Protein AF-A0ABD4KUH6-F1 (afdb_monomer_lite)

Structure (mmCIF, N/CA/C/O backbone):
data_AF-A0ABD4KUH6-F1
#
_entry.id   AF-A0ABD4KUH6-F1
#
loop_
_atom_site.group_PDB
_atom_site.id
_atom_site.type_symbol
_atom_site.label_atom_id
_atom_site.label_alt_id
_atom_site.label_comp_id
_atom_site.label_asym_id
_atom_site.label_entity_id
_atom_site.label_seq_id
_atom_site.pdbx_PDB_ins_code
_atom_site.Cartn_x
_atom_site.Cartn_y
_atom_site.Cartn_z
_atom_site.occupancy
_atom_site.B_iso_or_equiv
_atom_site.auth_seq_id
_atom_site.auth_comp_id
_atom_site.auth_asym_id
_atom_site.auth_atom_id
_atom_site.pdbx_PDB_model_num
ATOM 1 N N . VAL A 1 1 ? -23.264 1.923 45.928 1.00 63.66 1 VAL A N 1
ATOM 2 C CA . VAL A 1 1 ? -22.387 0.988 45.182 1.00 63.66 1 VAL A CA 1
ATOM 3 C C . VAL A 1 1 ? -22.083 1.621 43.836 1.00 63.66 1 VAL A C 1
ATOM 5 O O . VAL A 1 1 ? -23.024 2.079 43.202 1.00 63.66 1 VAL A O 1
ATOM 8 N N . LYS A 1 2 ? -20.809 1.727 43.443 1.00 56.25 2 LYS A N 1
ATOM 9 C CA . LYS A 1 2 ? -20.388 2.259 42.137 1.00 56.25 2 LYS A CA 1
ATOM 10 C C . LYS A 1 2 ? -19.474 1.233 41.477 1.00 56.25 2 LYS A C 1
ATOM 12 O O . LYS A 1 2 ? -18.531 0.776 42.114 1.00 56.25 2 LYS A O 1
ATOM 17 N N . VAL A 1 3 ? -19.779 0.894 40.232 1.00 71.69 3 VAL A N 1
ATOM 18 C CA . VAL A 1 3 ? -18.965 0.030 39.376 1.00 71.69 3 VAL A CA 1
ATOM 19 C C . VAL A 1 3 ? -18.522 0.876 38.191 1.00 71.69 3 VAL A C 1
ATOM 21 O O . VAL A 1 3 ? -19.341 1.585 37.610 1.00 71.69 3 VAL A O 1
ATOM 24 N N . THR A 1 4 ? -17.234 0.820 37.870 1.00 70.69 4 THR A N 1
ATOM 25 C CA . THR A 1 4 ? -16.658 1.441 36.676 1.00 70.69 4 THR A CA 1
ATOM 26 C C . THR A 1 4 ? -15.958 0.347 35.883 1.00 70.69 4 THR A C 1
ATOM 28 O O . THR A 1 4 ? -15.189 -0.420 36.461 1.00 70.69 4 THR A O 1
ATOM 31 N N . ILE A 1 5 ? -16.220 0.291 34.581 1.00 81.06 5 ILE A N 1
ATOM 32 C CA . ILE A 1 5 ? -15.526 -0.569 33.622 1.00 81.06 5 ILE A CA 1
ATOM 33 C C . ILE A 1 5 ? -14.918 0.362 32.577 1.00 81.06 5 ILE A C 1
ATOM 35 O O . ILE A 1 5 ? -15.604 1.261 32.093 1.00 81.06 5 ILE A O 1
ATOM 39 N N . ASN A 1 6 ? -13.639 0.164 32.272 1.00 90.25 6 ASN A N 1
ATOM 40 C CA . ASN A 1 6 ? -12.930 0.919 31.245 1.00 90.25 6 ASN A CA 1
ATOM 41 C C . ASN A 1 6 ? -12.756 0.027 30.014 1.00 90.25 6 ASN A C 1
ATOM 43 O O . ASN A 1 6 ? -12.449 -1.155 30.171 1.00 90.25 6 ASN A O 1
ATOM 47 N N . GLY A 1 7 ? -12.942 0.595 28.825 1.00 86.00 7 GLY A N 1
ATOM 48 C CA . GLY A 1 7 ? -12.629 -0.075 27.564 1.00 86.00 7 GLY A CA 1
ATOM 49 C C . GLY A 1 7 ? -11.145 0.020 27.194 1.00 86.00 7 GLY A C 1
ATOM 50 O O . GLY A 1 7 ? -10.392 0.800 27.785 1.00 86.00 7 GLY A O 1
ATOM 51 N N . THR A 1 8 ? -10.757 -0.763 26.194 1.00 90.44 8 THR A N 1
ATOM 52 C CA . THR A 1 8 ? -9.472 -0.727 25.476 1.00 90.44 8 THR A CA 1
ATOM 53 C C . THR A 1 8 ? -9.764 -0.715 23.980 1.00 90.44 8 THR A C 1
ATOM 55 O O . THR A 1 8 ? -10.826 -1.188 23.609 1.00 90.44 8 THR A O 1
ATOM 58 N N . ASN A 1 9 ? -8.844 -0.203 23.157 1.00 84.88 9 ASN A N 1
ATOM 59 C CA . ASN A 1 9 ? -8.993 -0.200 21.700 1.00 84.88 9 ASN A CA 1
ATOM 60 C C . ASN A 1 9 ? -8.492 -1.520 21.086 1.00 84.88 9 ASN A C 1
ATOM 62 O O . ASN A 1 9 ? -7.345 -1.904 21.341 1.00 84.88 9 ASN A O 1
ATOM 66 N N . ASP A 1 10 ? -9.301 -2.156 20.253 1.00 86.44 10 ASP A N 1
ATOM 67 C CA . ASP A 1 10 ? -8.981 -3.294 19.399 1.00 86.44 10 ASP A CA 1
ATOM 68 C C . ASP A 1 10 ? -8.257 -2.830 18.124 1.00 86.44 10 ASP A C 1
ATOM 70 O O . ASP A 1 10 ? -8.416 -1.707 17.661 1.00 86.44 10 ASP A O 1
ATOM 74 N N . ALA A 1 11 ? -7.382 -3.667 17.565 1.00 84.06 11 ALA A N 1
ATOM 75 C CA . ALA A 1 11 ? -6.666 -3.310 16.341 1.00 84.06 11 ALA A CA 1
ATOM 76 C C . ALA A 1 11 ? -7.540 -3.546 15.101 1.00 84.06 11 ALA A C 1
ATOM 78 O O . ALA A 1 11 ? -8.128 -4.620 14.960 1.00 84.06 11 ALA A O 1
ATOM 79 N N . ALA A 1 12 ? -7.536 -2.594 14.165 1.00 90.50 12 ALA A N 1
ATOM 80 C CA . ALA A 1 12 ? -8.184 -2.763 12.871 1.00 90.50 12 ALA A CA 1
ATOM 81 C C . ALA A 1 12 ? -7.622 -3.970 12.091 1.00 90.50 12 ALA A C 1
ATOM 83 O O . ALA A 1 12 ? -6.408 -4.197 12.032 1.00 90.50 12 ALA A O 1
ATOM 84 N N . THR A 1 13 ? -8.503 -4.720 11.431 1.00 93.75 13 THR A N 1
ATOM 85 C CA . THR A 1 13 ? -8.142 -5.800 10.502 1.00 93.75 13 THR A CA 1
ATOM 86 C C . THR A 1 13 ? -8.097 -5.257 9.076 1.00 93.75 13 THR A C 1
ATOM 88 O O . THR A 1 13 ? -9.093 -4.726 8.596 1.00 93.75 13 THR A O 1
ATOM 91 N N . ILE A 1 14 ? -6.953 -5.393 8.391 1.00 93.50 14 ILE A N 1
ATOM 92 C CA . ILE A 1 14 ? -6.744 -4.889 7.021 1.00 93.50 14 ILE A CA 1
ATOM 93 C C . ILE A 1 14 ? -6.905 -6.013 5.985 1.00 93.50 14 ILE A C 1
ATOM 95 O O . ILE A 1 14 ? -6.324 -7.088 6.140 1.00 93.50 14 ILE A O 1
ATOM 99 N N . ALA A 1 15 ? -7.638 -5.745 4.903 1.00 94.25 15 ALA A N 1
ATOM 100 C CA . ALA A 1 15 ? -7.845 -6.645 3.763 1.00 94.25 15 ALA A CA 1
ATOM 101 C C . ALA A 1 15 ? -7.784 -5.885 2.415 1.00 94.25 15 ALA A C 1
ATOM 103 O O . ALA A 1 15 ? -7.408 -4.714 2.379 1.00 94.25 15 ALA A O 1
ATOM 104 N N . GLY A 1 16 ? -8.124 -6.553 1.303 1.00 94.62 16 GLY A N 1
ATOM 105 C CA . GLY A 1 16 ? -8.108 -5.982 -0.053 1.00 94.62 16 GLY A CA 1
ATOM 106 C C . GLY A 1 16 ? -6.840 -6.326 -0.838 1.00 94.62 16 GLY A C 1
ATOM 107 O O . GLY A 1 16 ? -6.301 -7.428 -0.702 1.00 94.62 16 GLY A O 1
ATOM 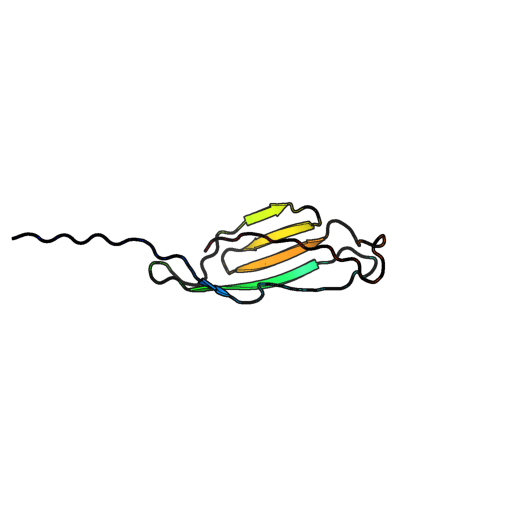108 N N . ASP A 1 17 ? -6.356 -5.380 -1.644 1.00 93.69 17 ASP A N 1
ATOM 109 C CA . ASP A 1 17 ? -5.159 -5.531 -2.481 1.00 93.69 17 ASP A CA 1
ATOM 110 C C . ASP A 1 17 ? -3.880 -5.396 -1.639 1.00 93.69 17 ASP A C 1
ATOM 112 O O . ASP A 1 17 ? -3.152 -4.406 -1.717 1.00 93.69 17 ASP A O 1
ATOM 116 N N . THR A 1 18 ? -3.625 -6.383 -0.780 1.00 94.81 18 THR A N 1
ATOM 117 C CA . THR A 1 18 ? -2.491 -6.391 0.164 1.00 94.81 18 THR A CA 1
ATOM 118 C C . THR A 1 18 ? -1.169 -6.828 -0.468 1.00 94.81 18 THR A C 1
ATOM 120 O O . THR A 1 18 ? -0.109 -6.621 0.122 1.00 94.81 18 THR A O 1
ATOM 123 N N . ALA A 1 19 ? -1.215 -7.415 -1.667 1.00 94.44 19 ALA A N 1
ATOM 124 C CA . ALA A 1 19 ? -0.049 -7.798 -2.449 1.00 94.44 19 ALA A CA 1
ATOM 125 C C . ALA A 1 19 ? -0.366 -7.739 -3.948 1.00 94.44 19 ALA A C 1
ATOM 127 O O . ALA A 1 19 ? -1.410 -8.216 -4.391 1.00 94.44 19 ALA A O 1
ATOM 128 N N . VAL A 1 20 ? 0.563 -7.191 -4.729 1.00 95.19 20 VAL A N 1
ATOM 129 C CA . VAL A 1 20 ? 0.503 -7.142 -6.195 1.00 95.19 20 VAL A CA 1
ATOM 130 C C . VAL A 1 20 ? 1.860 -7.574 -6.741 1.00 95.19 20 VAL A C 1
ATOM 132 O O . VAL A 1 20 ? 2.896 -7.241 -6.170 1.00 95.19 20 VAL A O 1
ATOM 135 N N . VAL A 1 21 ? 1.846 -8.324 -7.842 1.00 94.81 21 VAL A N 1
ATOM 136 C CA . VAL A 1 21 ? 3.043 -8.757 -8.571 1.00 94.81 21 VAL A CA 1
ATOM 137 C C . VAL A 1 21 ? 2.929 -8.257 -10.005 1.00 94.81 21 VAL A C 1
ATOM 139 O O . VAL A 1 21 ? 1.857 -8.341 -10.603 1.00 94.81 21 VAL A O 1
ATOM 142 N N . ALA A 1 22 ? 4.026 -7.736 -10.543 1.00 94.94 22 ALA A N 1
ATOM 143 C CA . ALA A 1 22 ? 4.135 -7.305 -11.928 1.00 94.94 22 ALA A CA 1
ATOM 144 C C . ALA A 1 22 ? 5.545 -7.595 -12.449 1.00 94.94 22 ALA A C 1
ATOM 146 O O . ALA A 1 22 ? 6.508 -7.549 -11.682 1.00 94.94 22 ALA A O 1
ATOM 147 N N . ASP A 1 23 ? 5.637 -7.869 -13.747 1.00 95.44 23 ASP A N 1
ATOM 148 C CA . ASP A 1 23 ? 6.905 -8.005 -14.457 1.00 95.44 23 ASP A CA 1
ATOM 149 C C . ASP A 1 23 ? 7.414 -6.622 -14.890 1.00 95.44 23 ASP A C 1
ATOM 151 O O . ASP A 1 23 ? 6.621 -5.703 -15.120 1.00 95.44 23 ASP A O 1
ATOM 155 N N . GLU A 1 24 ? 8.733 -6.462 -15.007 1.00 94.06 24 GLU A N 1
ATOM 156 C CA . GLU A 1 24 ? 9.310 -5.236 -15.561 1.00 94.06 24 GLU A CA 1
ATOM 157 C C . GLU A 1 24 ? 8.952 -5.042 -17.048 1.00 94.06 24 GLU A C 1
ATOM 159 O O . GLU A 1 24 ? 8.623 -5.991 -17.761 1.00 94.06 24 GLU A O 1
ATOM 164 N N . THR A 1 25 ? 8.959 -3.789 -17.516 1.00 91.06 25 THR A N 1
ATOM 165 C CA . THR A 1 25 ? 8.434 -3.423 -18.851 1.00 91.06 25 THR A CA 1
ATOM 166 C C . THR A 1 25 ? 9.326 -2.440 -19.614 1.00 91.06 25 THR A C 1
ATOM 168 O O . THR A 1 25 ? 8.829 -1.674 -20.439 1.00 91.06 25 THR A O 1
ATOM 171 N N . ASP A 1 26 ? 10.629 -2.399 -19.309 1.00 94.75 26 ASP A N 1
ATOM 172 C CA . ASP A 1 26 ? 11.581 -1.381 -19.796 1.00 94.75 26 ASP A CA 1
ATOM 173 C C . ASP A 1 26 ? 11.216 0.074 -19.419 1.00 94.75 26 ASP A C 1
ATOM 175 O O . ASP A 1 26 ? 11.846 1.037 -19.867 1.00 94.75 26 ASP A O 1
ATOM 179 N N . ALA A 1 27 ? 10.204 0.253 -18.568 1.00 96.88 27 ALA A N 1
ATOM 180 C CA . ALA A 1 27 ? 9.762 1.519 -18.007 1.00 96.88 27 ALA A CA 1
ATOM 181 C C . ALA A 1 27 ? 9.427 1.350 -16.521 1.00 96.88 27 ALA A C 1
ATOM 183 O O . ALA A 1 27 ? 9.074 0.262 -16.063 1.00 96.88 27 ALA A O 1
ATOM 184 N N . ALA A 1 28 ? 9.520 2.447 -15.765 1.00 96.94 28 ALA A N 1
ATOM 185 C CA . ALA A 1 28 ? 9.139 2.449 -14.359 1.00 96.94 28 ALA A CA 1
ATOM 186 C C . ALA A 1 28 ? 7.657 2.080 -14.200 1.00 96.94 28 ALA A C 1
ATOM 188 O O . ALA A 1 28 ? 6.771 2.705 -14.790 1.00 96.94 28 ALA A O 1
ATOM 189 N N . LEU A 1 29 ? 7.396 1.062 -13.383 1.00 97.00 29 LEU A N 1
ATOM 190 C CA . LEU A 1 29 ? 6.050 0.577 -13.111 1.00 97.00 29 LEU A CA 1
ATOM 191 C C . LEU A 1 29 ? 5.304 1.516 -12.164 1.00 97.00 29 LEU A C 1
ATOM 193 O O . LEU A 1 29 ? 5.865 2.054 -11.211 1.00 97.00 29 LEU A O 1
ATOM 197 N N . THR A 1 30 ? 4.001 1.653 -12.395 1.00 97.75 30 THR A N 1
ATOM 198 C CA . THR A 1 30 ? 3.065 2.197 -11.410 1.00 97.75 30 THR A CA 1
ATOM 199 C C . THR A 1 30 ? 2.047 1.120 -11.080 1.00 97.75 30 THR A C 1
ATOM 201 O O . THR A 1 30 ? 1.316 0.666 -11.958 1.00 97.75 30 THR A O 1
ATOM 204 N N . LEU A 1 31 ? 2.019 0.706 -9.819 1.00 97.75 31 LEU A N 1
ATOM 205 C CA . LEU A 1 31 ? 1.065 -0.257 -9.281 1.00 97.75 31 LEU A CA 1
ATOM 206 C C . LEU A 1 31 ? 0.062 0.478 -8.398 1.00 97.75 31 LEU A C 1
ATOM 208 O O . LEU A 1 31 ? 0.385 1.505 -7.800 1.00 97.75 31 LEU A O 1
ATOM 212 N N . SER A 1 32 ? -1.153 -0.042 -8.308 1.00 98.00 32 SER A N 1
ATOM 213 C CA . SER A 1 32 ? -2.201 0.540 -7.476 1.00 98.00 32 SER A CA 1
ATOM 214 C C . SER A 1 32 ? -3.159 -0.527 -6.985 1.00 98.00 32 SER A C 1
ATOM 216 O O . SER A 1 32 ? -3.326 -1.555 -7.641 1.00 98.00 32 SER A O 1
ATOM 218 N N . GLY A 1 33 ? -3.848 -0.229 -5.895 1.00 97.88 33 GLY A N 1
ATOM 219 C CA . GLY A 1 33 ? -4.900 -1.075 -5.353 1.00 97.88 33 GLY A CA 1
ATOM 220 C C . GLY A 1 33 ? -5.706 -0.338 -4.298 1.00 97.88 33 GLY A C 1
ATOM 221 O O . GLY A 1 33 ? -5.540 0.867 -4.087 1.00 97.88 33 GLY A O 1
ATOM 222 N N . THR A 1 34 ? -6.614 -1.051 -3.645 1.00 98.00 34 THR A N 1
ATOM 223 C CA . THR A 1 34 ? -7.399 -0.523 -2.524 1.00 98.00 34 THR A CA 1
ATOM 224 C C . THR A 1 34 ? -7.356 -1.481 -1.341 1.00 98.00 34 THR A C 1
ATOM 226 O O . THR A 1 34 ? -7.545 -2.689 -1.489 1.00 98.00 34 THR A O 1
ATOM 229 N N . LEU A 1 35 ? -7.105 -0.931 -0.155 1.00 97.56 35 LEU A N 1
ATOM 230 C CA . LEU A 1 35 ? -7.222 -1.634 1.117 1.00 97.56 35 LEU A CA 1
ATOM 231 C C . LEU A 1 35 ? -8.560 -1.313 1.782 1.00 97.56 35 LEU A C 1
ATOM 233 O O . LEU A 1 35 ? -9.083 -0.208 1.644 1.00 97.56 35 LEU A O 1
ATOM 237 N N . SER A 1 36 ? -9.075 -2.267 2.550 1.00 96.69 36 SER A N 1
ATOM 238 C CA . SER A 1 36 ? -10.212 -2.078 3.451 1.00 96.69 36 SER A CA 1
ATOM 239 C C . SER A 1 36 ? -9.796 -2.343 4.893 1.00 96.69 36 SER A C 1
ATOM 241 O O . SER A 1 36 ? -8.873 -3.125 5.134 1.00 96.69 36 SER A O 1
ATOM 243 N N . SER A 1 37 ? -10.468 -1.705 5.847 1.00 96.00 37 SER A N 1
ATOM 244 C CA . SER A 1 37 ? -10.243 -1.919 7.276 1.00 96.00 37 SER A CA 1
ATOM 245 C C . SER A 1 37 ? -11.551 -2.074 8.039 1.00 96.00 37 SER A C 1
ATOM 247 O O . SER A 1 37 ? -12.508 -1.346 7.779 1.00 96.00 37 SER A O 1
ATOM 249 N N . GLU A 1 38 ? -11.565 -3.011 8.982 1.00 94.69 38 GLU A N 1
ATOM 250 C CA . GLU A 1 38 ? -12.660 -3.219 9.934 1.00 94.69 38 GLU A CA 1
ATOM 251 C C . GLU A 1 38 ? -12.124 -3.073 11.362 1.00 94.69 38 GLU A C 1
ATOM 253 O O . GLU A 1 38 ? -11.111 -3.694 11.701 1.00 94.69 38 GLU A O 1
ATOM 258 N N . ASP A 1 39 ? -12.777 -2.260 12.191 1.00 91.94 39 ASP A N 1
ATOM 259 C CA . ASP A 1 39 ? -12.379 -1.999 13.581 1.00 91.94 39 ASP A CA 1
ATOM 260 C C . ASP A 1 39 ? -13.617 -1.990 14.491 1.00 91.94 39 ASP A C 1
ATOM 262 O O . ASP A 1 39 ? -14.636 -1.378 14.184 1.00 91.94 39 ASP A O 1
ATOM 266 N N . VAL A 1 40 ? -13.547 -2.702 15.617 1.00 91.81 40 VAL A N 1
ATOM 267 C CA . VAL A 1 40 ? -14.675 -2.833 16.552 1.00 91.81 40 VAL A CA 1
ATOM 268 C C . VAL A 1 40 ? -14.941 -1.526 17.308 1.00 91.81 40 VAL A C 1
ATOM 270 O O . VAL A 1 40 ? -16.091 -1.241 17.655 1.00 91.81 40 VAL A O 1
ATOM 273 N N . ASP A 1 41 ? -13.900 -0.731 17.547 1.00 90.00 41 ASP A N 1
ATOM 274 C CA . ASP A 1 41 ? -13.949 0.500 18.335 1.00 90.00 41 ASP A CA 1
ATOM 275 C C . ASP A 1 41 ? -13.939 1.769 17.474 1.00 90.00 41 ASP A C 1
ATOM 277 O O . ASP A 1 4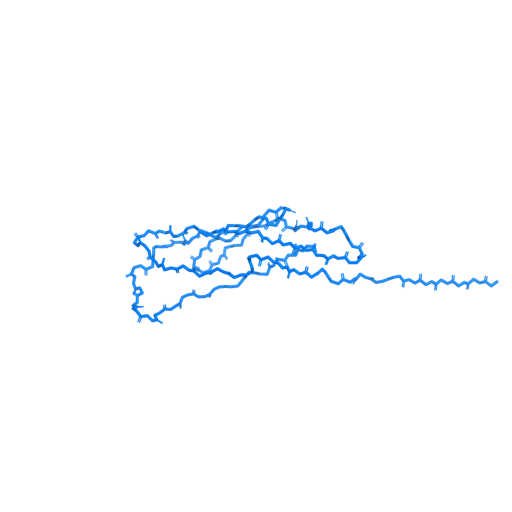1 ? -14.416 2.821 17.917 1.00 90.00 41 ASP A O 1
ATOM 281 N N . ASN A 1 42 ? -13.413 1.690 16.248 1.00 85.94 42 ASN A N 1
ATOM 282 C CA . ASN A 1 42 ? -13.287 2.819 15.325 1.00 85.94 42 ASN A CA 1
ATOM 283 C C . ASN A 1 42 ? -14.211 2.698 14.105 1.00 85.94 42 ASN A C 1
ATOM 285 O O . ASN A 1 42 ? -14.963 1.750 13.930 1.00 85.94 42 ASN A O 1
ATOM 289 N N . THR A 1 43 ? -14.217 3.731 13.263 1.00 90.75 43 THR A N 1
ATOM 290 C CA . THR A 1 43 ? -14.964 3.686 12.000 1.00 90.75 43 THR A CA 1
ATOM 291 C C . THR A 1 43 ? -14.167 2.921 10.952 1.00 90.75 43 THR A C 1
ATOM 293 O O . THR A 1 43 ? -13.040 3.311 10.655 1.00 90.75 43 THR A O 1
ATOM 296 N N . ASP A 1 44 ? -14.791 1.919 10.340 1.00 92.44 44 ASP A N 1
ATOM 297 C CA . ASP A 1 44 ? -14.232 1.158 9.221 1.00 92.44 44 ASP A CA 1
ATOM 298 C C . ASP A 1 44 ? -13.724 2.054 8.077 1.00 92.44 44 ASP A C 1
ATOM 300 O O . ASP A 1 44 ? -14.292 3.111 7.770 1.00 92.44 44 ASP A O 1
ATOM 304 N N . ASN A 1 45 ? -12.688 1.582 7.382 1.00 92.44 45 ASN A N 1
ATOM 305 C CA . ASN A 1 45 ? -12.098 2.197 6.189 1.00 92.44 45 ASN A CA 1
ATOM 306 C C . ASN A 1 45 ? -11.593 3.633 6.409 1.00 92.44 45 ASN A C 1
ATOM 308 O O . ASN A 1 45 ? -11.840 4.530 5.597 1.00 92.44 45 ASN A O 1
ATOM 312 N N . ARG A 1 46 ? -10.877 3.861 7.516 1.00 93.56 46 ARG A N 1
ATOM 313 C CA . ARG A 1 46 ? -10.290 5.161 7.878 1.00 93.56 46 ARG A CA 1
ATOM 314 C C . ARG A 1 46 ? -8.772 5.111 7.975 1.00 93.56 46 ARG A C 1
ATOM 316 O O . ARG A 1 46 ? -8.190 5.196 9.045 1.00 93.56 46 ARG A O 1
ATOM 323 N N . PHE A 1 47 ? -8.113 5.084 6.824 1.00 95.62 47 PHE A N 1
ATOM 324 C CA . PHE A 1 47 ? -6.656 5.021 6.771 1.00 95.62 47 PHE A CA 1
ATOM 325 C C . PHE A 1 47 ? -5.986 6.350 7.139 1.00 95.62 47 PHE A C 1
ATOM 327 O O . PHE A 1 47 ? -6.472 7.448 6.852 1.00 95.62 47 PHE A O 1
ATOM 334 N N . THR A 1 48 ? -4.798 6.255 7.735 1.00 96.06 48 THR A N 1
ATOM 335 C CA . THR A 1 48 ? -3.890 7.395 7.872 1.00 96.06 48 THR A CA 1
ATOM 336 C C . THR A 1 48 ? -3.151 7.596 6.555 1.00 96.06 48 THR A C 1
ATOM 338 O O . THR A 1 48 ? -2.224 6.847 6.235 1.00 96.06 48 THR A O 1
ATOM 341 N N . ALA A 1 49 ? -3.548 8.626 5.806 1.00 97.81 49 ALA A N 1
ATOM 342 C CA . ALA A 1 49 ? -2.898 8.982 4.553 1.00 97.81 49 ALA A CA 1
ATOM 343 C C . ALA A 1 49 ? -1.405 9.270 4.766 1.00 97.81 49 ALA A C 1
ATOM 345 O O . ALA A 1 49 ? -1.031 10.022 5.674 1.00 97.81 49 ALA A O 1
ATOM 346 N N . LYS A 1 50 ? -0.548 8.683 3.929 1.00 98.06 50 LYS A N 1
ATOM 347 C CA . LYS A 1 50 ? 0.903 8.878 4.007 1.00 98.06 50 LYS A CA 1
ATOM 348 C C . LYS A 1 50 ? 1.619 8.485 2.727 1.00 98.06 50 LYS A C 1
ATOM 350 O O . LYS A 1 50 ? 1.124 7.680 1.944 1.00 98.06 50 LYS A O 1
ATOM 355 N N . THR A 1 51 ? 2.836 8.999 2.609 1.00 98.38 51 THR A N 1
ATOM 356 C CA . THR A 1 51 ? 3.811 8.610 1.593 1.00 98.38 51 THR A CA 1
ATOM 357 C C . THR A 1 51 ? 5.051 8.053 2.278 1.00 98.38 51 THR A C 1
ATOM 359 O O . THR A 1 51 ? 5.511 8.606 3.279 1.00 98.38 51 THR A O 1
ATOM 362 N N . ILE A 1 52 ? 5.566 6.942 1.761 1.00 98.31 52 ILE A N 1
ATOM 363 C CA . ILE A 1 52 ? 6.749 6.240 2.244 1.00 98.31 52 ILE A CA 1
ATOM 364 C C . ILE A 1 52 ? 7.700 6.073 1.060 1.00 98.31 52 ILE A C 1
ATOM 366 O O . ILE A 1 52 ? 7.361 5.423 0.073 1.00 98.31 52 ILE A O 1
ATOM 370 N N . GLU A 1 53 ? 8.900 6.632 1.180 1.00 98.25 53 GLU A N 1
ATOM 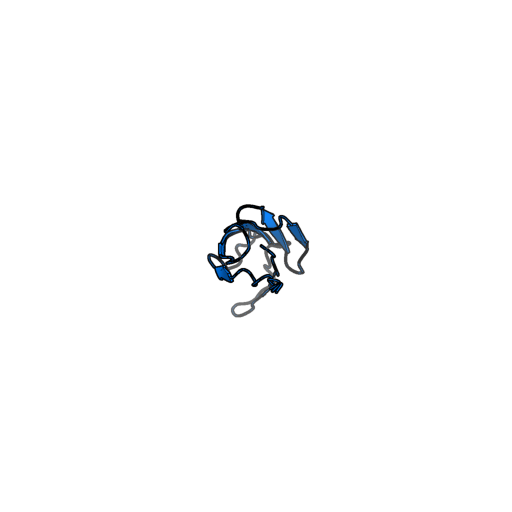371 C CA . GLU A 1 53 ? 9.992 6.348 0.250 1.00 98.25 53 GLU A CA 1
ATOM 372 C C . GLU A 1 53 ? 10.583 4.971 0.579 1.00 98.25 53 GLU A C 1
ATOM 374 O O . GLU A 1 53 ? 11.135 4.763 1.664 1.00 98.25 53 GLU A O 1
ATOM 379 N N . GLY A 1 54 ? 10.411 4.021 -0.336 1.00 97.12 54 GLY A N 1
ATOM 380 C CA . GLY A 1 54 ? 11.009 2.690 -0.297 1.00 97.12 54 GLY A CA 1
ATOM 381 C C . GLY A 1 54 ? 12.383 2.652 -0.969 1.00 97.12 54 GLY A C 1
ATOM 382 O O . GLY A 1 54 ? 12.934 3.667 -1.395 1.00 97.12 54 GLY A O 1
ATOM 383 N N . THR A 1 55 ? 12.957 1.455 -1.079 1.00 97.50 55 THR A N 1
ATOM 384 C CA . THR A 1 55 ? 14.249 1.246 -1.763 1.00 97.50 55 THR A CA 1
ATOM 385 C C . THR A 1 55 ? 14.068 1.148 -3.280 1.00 97.50 55 THR A C 1
ATOM 387 O O . THR A 1 55 ? 14.937 1.569 -4.041 1.00 97.50 55 THR A O 1
ATOM 390 N N . ASN A 1 56 ? 12.936 0.607 -3.726 1.00 97.06 56 ASN A N 1
ATOM 391 C CA . ASN A 1 56 ? 12.605 0.319 -5.119 1.00 97.06 56 ASN A CA 1
ATOM 392 C C . ASN A 1 56 ? 11.518 1.264 -5.663 1.00 97.06 56 ASN A C 1
ATOM 394 O O . ASN A 1 56 ? 11.165 1.205 -6.836 1.00 97.06 56 ASN A O 1
ATOM 398 N N . GLY A 1 57 ? 10.978 2.162 -4.847 1.00 97.88 57 GLY A N 1
ATOM 399 C CA . GLY A 1 57 ? 9.956 3.099 -5.292 1.00 97.88 57 GLY A CA 1
ATOM 400 C C . GLY A 1 57 ? 9.299 3.841 -4.147 1.00 97.88 57 GLY A C 1
ATOM 401 O O . GLY A 1 57 ? 9.672 3.678 -2.988 1.00 97.88 57 GLY A O 1
ATOM 402 N N . THR A 1 58 ? 8.304 4.645 -4.483 1.00 98.62 58 THR A N 1
ATOM 403 C CA . THR A 1 58 ? 7.544 5.453 -3.534 1.00 98.62 58 THR A CA 1
ATOM 404 C C . THR A 1 58 ? 6.147 4.869 -3.389 1.00 98.62 58 THR A C 1
ATOM 406 O O . THR A 1 58 ? 5.432 4.720 -4.380 1.00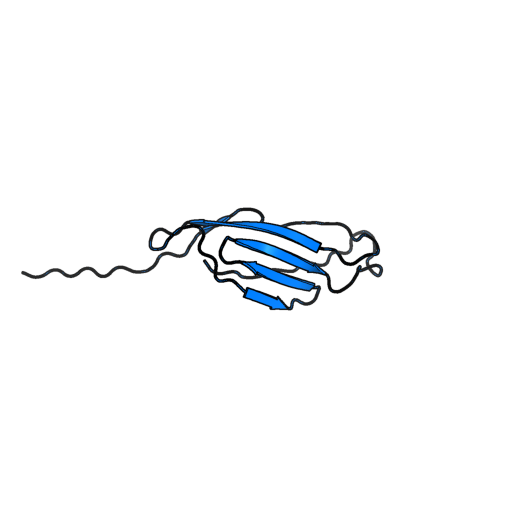 98.62 58 THR A O 1
ATOM 409 N N . PHE A 1 59 ? 5.748 4.556 -2.158 1.00 98.62 59 PHE A N 1
ATOM 410 C CA . PHE A 1 59 ? 4.398 4.108 -1.826 1.00 98.62 59 PHE A CA 1
ATOM 411 C C . PHE A 1 59 ? 3.584 5.260 -1.242 1.00 98.62 59 PHE A C 1
ATOM 413 O O . PHE A 1 59 ? 4.039 5.943 -0.325 1.00 98.62 59 PHE A O 1
ATOM 420 N N . SER A 1 60 ? 2.354 5.437 -1.705 1.00 98.56 60 SER A N 1
ATOM 421 C CA . SER A 1 60 ? 1.393 6.387 -1.151 1.00 98.56 60 SER A CA 1
ATOM 422 C C . SER A 1 60 ? 0.068 5.694 -0.892 1.00 98.56 60 SER A C 1
ATOM 424 O O . SER A 1 60 ? -0.377 4.892 -1.702 1.00 98.56 60 SER A O 1
ATOM 426 N N . ILE A 1 61 ? -0.586 6.032 0.214 1.00 98.62 61 ILE A N 1
ATOM 427 C CA . ILE A 1 61 ? -1.958 5.618 0.516 1.00 98.62 61 ILE A CA 1
ATOM 428 C C . ILE A 1 61 ? -2.769 6.834 0.950 1.00 98.62 61 ILE A C 1
ATOM 430 O O . ILE A 1 61 ? -2.262 7.696 1.676 1.00 98.62 61 ILE A O 1
ATOM 434 N N . ASP A 1 62 ? -4.012 6.922 0.489 1.00 98.38 62 ASP A N 1
ATOM 435 C CA . ASP A 1 62 ? -4.952 7.964 0.886 1.00 98.38 62 ASP A CA 1
ATOM 436 C C . ASP A 1 62 ? -5.803 7.548 2.101 1.00 98.38 62 ASP A C 1
ATOM 438 O O . ASP A 1 62 ? -5.691 6.443 2.630 1.00 98.38 62 ASP A O 1
ATOM 442 N N . ALA A 1 63 ? -6.662 8.454 2.574 1.00 97.25 63 ALA A N 1
ATOM 443 C CA . ALA A 1 63 ? -7.505 8.191 3.741 1.00 97.25 63 ALA A CA 1
ATOM 444 C C . ALA A 1 63 ? -8.631 7.169 3.485 1.00 97.25 63 ALA A C 1
ATOM 446 O O . ALA A 1 63 ? -9.247 6.695 4.439 1.00 97.25 63 ALA A O 1
ATOM 447 N N . ASN A 1 64 ? -8.900 6.839 2.220 1.00 96.31 64 ASN A N 1
ATOM 448 C CA . ASN A 1 64 ? -9.917 5.878 1.796 1.00 96.31 64 ASN A CA 1
ATOM 449 C C . ASN A 1 64 ? -9.322 4.488 1.521 1.00 96.31 64 ASN A C 1
ATOM 451 O O . ASN A 1 64 ? -10.050 3.595 1.098 1.00 96.31 64 ASN A O 1
ATOM 455 N N . GLY A 1 65 ? -8.013 4.307 1.728 1.00 97.25 65 GLY A N 1
ATOM 456 C CA . GLY A 1 65 ? -7.319 3.046 1.484 1.00 97.25 65 GLY A CA 1
ATOM 457 C C . GLY A 1 65 ? -6.854 2.848 0.042 1.00 97.25 65 GLY A C 1
ATOM 458 O O . GLY A 1 65 ? -6.285 1.799 -0.262 1.00 97.25 65 GLY A O 1
ATOM 459 N N . ALA A 1 66 ? -7.048 3.827 -0.847 1.00 98.31 66 ALA A N 1
ATOM 460 C CA . ALA A 1 66 ? -6.508 3.767 -2.200 1.00 98.31 66 ALA A CA 1
ATOM 461 C C . ALA A 1 66 ? -4.999 4.012 -2.147 1.00 98.31 66 ALA A C 1
ATOM 463 O O . ALA A 1 66 ? -4.545 5.029 -1.614 1.00 98.31 66 ALA A O 1
ATOM 464 N N . TRP A 1 67 ? -4.221 3.082 -2.694 1.00 98.56 67 TRP A N 1
ATOM 465 C CA . TRP A 1 67 ? -2.768 3.160 -2.676 1.00 98.56 67 TRP A CA 1
ATOM 466 C C . TRP A 1 67 ? -2.159 3.105 -4.071 1.00 98.56 67 TRP A C 1
ATOM 468 O O . TRP A 1 67 ? -2.718 2.526 -5.006 1.00 98.56 67 TRP A O 1
ATOM 478 N N . THR A 1 68 ? -0.980 3.704 -4.189 1.00 98.44 68 THR A N 1
ATOM 479 C CA . THR A 1 68 ? -0.121 3.652 -5.366 1.00 98.44 68 THR A CA 1
ATOM 480 C C . THR A 1 68 ? 1.311 3.331 -4.956 1.00 98.44 68 THR A C 1
ATOM 482 O O . THR A 1 68 ? 1.781 3.736 -3.895 1.00 98.44 68 THR A O 1
ATOM 485 N N . PHE A 1 69 ? 2.016 2.596 -5.807 1.00 98.56 69 PHE A N 1
ATOM 486 C CA . PHE A 1 69 ? 3.456 2.399 -5.737 1.00 98.56 69 PHE A CA 1
ATOM 487 C C . PHE A 1 69 ? 4.057 2.799 -7.080 1.00 98.56 69 PHE A C 1
ATOM 489 O O . PHE A 1 69 ? 3.658 2.272 -8.117 1.00 98.56 69 PHE A O 1
ATOM 496 N N . VAL A 1 70 ? 5.007 3.728 -7.063 1.00 98.19 70 VAL A N 1
ATOM 497 C CA . VAL A 1 70 ? 5.726 4.183 -8.257 1.00 98.19 70 VAL A CA 1
ATOM 498 C C . VAL A 1 70 ? 7.165 3.705 -8.151 1.00 98.19 70 VAL A C 1
ATOM 500 O O . VAL A 1 70 ? 7.900 4.155 -7.273 1.00 98.19 70 VAL A O 1
ATOM 503 N N . ALA A 1 71 ? 7.567 2.794 -9.035 1.00 98.06 71 ALA A N 1
ATOM 504 C CA . ALA A 1 71 ? 8.933 2.297 -9.090 1.00 98.06 71 ALA A CA 1
ATOM 505 C C . ALA A 1 71 ? 9.917 3.437 -9.400 1.00 98.06 71 ALA A C 1
ATOM 507 O O . ALA A 1 71 ? 9.632 4.325 -10.204 1.00 98.06 71 ALA A O 1
ATOM 508 N N . ASN A 1 72 ? 11.097 3.405 -8.784 1.00 97.75 72 ASN A N 1
ATOM 509 C CA . ASN A 1 72 ? 12.132 4.422 -9.005 1.00 97.75 72 ASN A CA 1
ATOM 510 C C . ASN A 1 72 ? 12.980 4.178 -10.267 1.00 97.75 72 ASN A C 1
ATOM 512 O O . ASN A 1 72 ? 13.767 5.039 -10.659 1.00 97.75 72 ASN A O 1
ATOM 516 N N . SER A 1 73 ? 12.825 3.013 -10.893 1.00 97.25 73 SER A N 1
ATOM 517 C CA . SER A 1 73 ? 13.512 2.588 -12.106 1.00 97.25 73 SER A CA 1
ATOM 518 C C . SER A 1 73 ? 12.639 1.590 -12.866 1.00 97.25 73 SER A C 1
ATOM 520 O O . SER A 1 73 ? 11.631 1.104 -12.352 1.00 97.25 73 SER A O 1
ATOM 522 N N . ALA A 1 74 ? 13.037 1.289 -14.096 1.00 97.38 74 ALA A N 1
ATOM 523 C CA . ALA A 1 74 ? 12.444 0.230 -14.897 1.00 97.38 74 ALA A CA 1
ATOM 524 C C . ALA A 1 74 ? 12.917 -1.177 -14.481 1.00 97.38 74 ALA A C 1
ATOM 526 O O . ALA A 1 74 ? 12.172 -2.128 -14.663 1.00 97.38 74 ALA A O 1
ATOM 527 N N . PHE A 1 75 ? 14.086 -1.271 -13.833 1.00 96.56 75 PHE A N 1
ATOM 528 C CA . PHE A 1 75 ? 14.731 -2.513 -13.377 1.00 96.56 75 PHE A CA 1
ATOM 529 C C . PHE A 1 75 ? 15.277 -3.450 -14.468 1.00 96.56 75 PHE A C 1
ATOM 531 O O . PHE A 1 75 ? 15.487 -4.631 -14.198 1.00 96.56 75 PHE A O 1
ATOM 538 N N . ASN A 1 76 ? 15.626 -2.906 -15.639 1.00 96.25 76 ASN A N 1
ATOM 539 C CA . ASN A 1 76 ? 16.176 -3.645 -16.788 1.00 96.25 76 ASN A CA 1
ATOM 540 C C . ASN A 1 76 ? 17.460 -4.443 -16.495 1.00 96.25 76 ASN A C 1
ATOM 542 O O . ASN A 1 76 ? 17.939 -5.192 -17.345 1.00 96.25 76 ASN A O 1
ATOM 546 N N . GLU A 1 77 ? 18.091 -4.246 -15.336 1.00 96.25 77 GLU A N 1
ATOM 547 C CA . GLU A 1 77 ? 19.219 -5.061 -14.891 1.00 96.25 77 GLU A CA 1
ATOM 548 C C . GLU A 1 77 ? 18.826 -6.456 -14.369 1.00 96.25 77 GLU A C 1
ATOM 550 O O . GLU A 1 77 ? 19.714 -7.283 -14.146 1.00 96.25 77 GLU A O 1
ATOM 555 N N . MET A 1 78 ? 17.536 -6.712 -14.126 1.00 96.44 78 MET A N 1
ATOM 556 C CA . MET A 1 78 ? 17.040 -7.967 -13.555 1.00 96.44 78 MET A CA 1
ATOM 557 C C . MET A 1 78 ? 17.065 -9.110 -14.575 1.00 96.44 78 MET A C 1
ATOM 559 O O . MET A 1 78 ? 16.681 -8.964 -15.731 1.00 96.44 78 MET A O 1
ATOM 563 N N . ASN A 1 79 ? 17.496 -10.290 -14.134 1.00 96.31 79 ASN A N 1
ATOM 564 C CA . ASN A 1 79 ? 17.463 -11.507 -14.939 1.00 96.31 79 ASN A CA 1
ATOM 565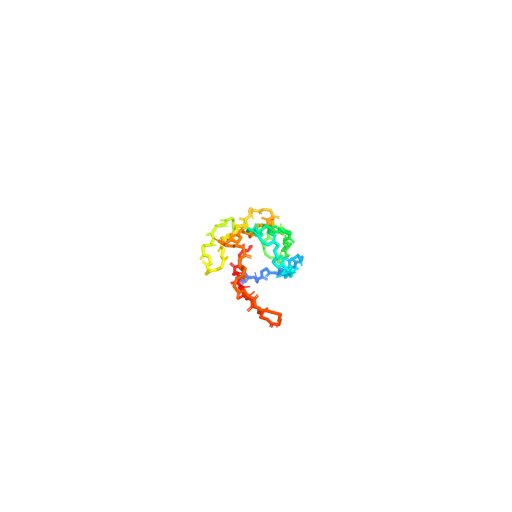 C C . ASN A 1 79 ? 16.192 -12.314 -14.660 1.00 96.31 79 ASN A C 1
ATOM 567 O O . ASN A 1 79 ? 15.525 -12.150 -13.639 1.00 96.31 79 ASN A O 1
ATOM 571 N N . VAL A 1 80 ? 15.891 -13.268 -15.544 1.00 92.56 80 VAL A N 1
ATOM 572 C CA . VAL A 1 80 ? 14.791 -14.217 -15.331 1.00 92.56 80 VAL A CA 1
ATOM 573 C C . VAL A 1 80 ? 14.983 -14.956 -14.004 1.00 92.56 80 VAL A C 1
ATOM 575 O O . VAL A 1 80 ? 15.978 -15.655 -13.812 1.00 92.56 80 VAL A O 1
ATOM 578 N N . GLY A 1 81 ? 13.995 -14.831 -13.117 1.00 94.06 81 GLY A N 1
ATOM 579 C CA . GLY A 1 81 ? 14.005 -15.423 -11.778 1.00 94.06 81 GLY A CA 1
ATOM 580 C C . GLY A 1 81 ? 14.446 -14.471 -10.664 1.00 94.06 81 GLY A C 1
ATOM 581 O O . GLY A 1 81 ? 14.262 -14.816 -9.496 1.00 94.06 81 GLY A O 1
ATOM 582 N N . ASP A 1 82 ? 14.966 -13.284 -10.992 1.00 96.44 82 ASP A N 1
ATOM 583 C CA . ASP A 1 82 ? 15.221 -12.239 -10.002 1.00 96.44 82 ASP A CA 1
ATOM 584 C C . ASP A 1 82 ? 13.899 -11.628 -9.515 1.00 96.44 82 ASP A C 1
ATOM 586 O O . ASP A 1 82 ? 12.916 -11.528 -10.249 1.00 96.44 82 ASP A O 1
ATOM 590 N N . SER A 1 83 ? 13.876 -11.186 -8.256 1.00 95.38 83 SER A N 1
ATOM 591 C CA . SER A 1 83 ? 12.710 -10.527 -7.663 1.00 95.38 83 SER A CA 1
ATOM 592 C C . SER A 1 83 ? 13.127 -9.407 -6.720 1.00 95.38 83 SER A C 1
ATOM 594 O O . SER A 1 83 ? 14.042 -9.585 -5.912 1.00 95.38 83 SER A O 1
ATOM 596 N N . LYS A 1 84 ? 12.406 -8.288 -6.766 1.00 95.00 84 LYS A N 1
ATOM 597 C CA . LYS A 1 84 ? 12.472 -7.216 -5.768 1.00 95.00 84 LYS A CA 1
ATOM 598 C C . LYS A 1 84 ? 11.159 -7.208 -4.996 1.00 95.00 84 LYS A C 1
ATOM 600 O O . LYS A 1 84 ? 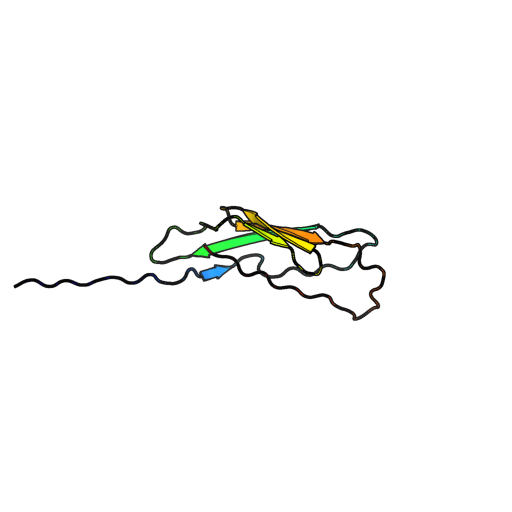10.092 -7.135 -5.594 1.00 95.00 84 LYS A O 1
ATOM 605 N N . VAL A 1 85 ? 11.247 -7.319 -3.673 1.00 95.25 85 VAL A N 1
ATOM 606 C CA . VAL A 1 85 ? 10.084 -7.375 -2.781 1.00 95.25 85 VAL A CA 1
ATOM 607 C C . VAL A 1 85 ? 10.204 -6.265 -1.750 1.00 95.25 85 VAL A C 1
ATOM 609 O O . VAL A 1 85 ? 11.251 -6.112 -1.122 1.00 95.25 85 VAL A O 1
ATOM 612 N N . GLU A 1 86 ? 9.119 -5.520 -1.557 1.00 95.00 86 GLU A N 1
ATOM 613 C CA . GLU A 1 86 ? 8.986 -4.520 -0.500 1.00 95.00 86 GLU A CA 1
ATOM 614 C C . GLU A 1 86 ? 7.683 -4.702 0.264 1.00 95.00 86 GLU A C 1
ATOM 616 O O . GLU A 1 86 ? 6.716 -5.282 -0.227 1.00 95.00 86 GLU A O 1
ATOM 621 N N . SER A 1 87 ? 7.668 -4.220 1.502 1.00 96.19 87 SER A N 1
ATOM 622 C CA . SER A 1 87 ? 6.489 -4.239 2.358 1.00 96.19 87 SER A CA 1
ATOM 623 C C . SER A 1 87 ? 6.341 -2.889 3.036 1.00 96.19 87 SER A C 1
ATOM 625 O O . SER A 1 87 ? 7.308 -2.343 3.569 1.00 96.19 87 SER A O 1
ATOM 627 N N . PHE A 1 88 ? 5.117 -2.370 3.035 1.00 96.12 88 PHE A N 1
ATOM 628 C CA . PHE A 1 88 ? 4.777 -1.083 3.624 1.00 96.12 88 PHE A CA 1
ATOM 629 C C . PHE A 1 88 ? 3.757 -1.292 4.737 1.00 96.12 88 PHE A C 1
ATOM 631 O O . PHE A 1 88 ? 2.694 -1.870 4.524 1.00 96.12 88 PHE A O 1
ATOM 638 N N . THR A 1 89 ? 4.066 -0.808 5.936 1.00 95.06 89 THR A N 1
ATOM 639 C CA . THR A 1 89 ? 3.103 -0.810 7.042 1.00 95.06 89 THR A CA 1
ATOM 640 C C . THR A 1 89 ? 2.145 0.355 6.859 1.00 95.06 89 THR A C 1
ATOM 642 O O . THR A 1 89 ? 2.606 1.481 6.677 1.00 95.06 89 THR A O 1
ATOM 645 N N . VAL A 1 90 ? 0.838 0.136 6.983 1.00 94.00 90 VAL A N 1
ATOM 646 C CA . VAL A 1 90 ? -0.202 1.182 7.009 1.00 94.00 90 VAL A CA 1
ATOM 647 C C . VAL A 1 90 ? -0.959 1.148 8.335 1.00 94.00 90 VAL A C 1
ATOM 649 O O . VAL A 1 90 ? -0.859 0.177 9.078 1.00 94.00 90 VAL A O 1
ATOM 652 N N . THR A 1 91 ? -1.667 2.227 8.652 1.00 92.44 91 THR A N 1
ATOM 653 C CA . THR A 1 91 ? -2.519 2.323 9.844 1.00 92.44 91 THR A CA 1
ATOM 654 C C . THR A 1 91 ? -3.902 2.784 9.416 1.00 92.44 91 THR A C 1
ATOM 656 O O . THR A 1 91 ? -4.009 3.665 8.556 1.00 92.44 91 THR A O 1
ATOM 659 N N . SER A 1 92 ? -4.929 2.185 10.008 1.00 88.12 92 SER A N 1
ATOM 660 C CA . SER A 1 92 ? -6.327 2.603 9.924 1.00 88.12 92 SER A CA 1
ATOM 661 C C . SER A 1 92 ? -6.883 2.826 11.321 1.00 88.12 92 SER A C 1
ATOM 663 O O . SER A 1 92 ? -6.175 2.443 12.277 1.00 88.12 92 SER A O 1
#

InterPro domains:
  IPR010221 VCBS domain [TIGR01965] (32-92)
  IPR013783 Immunoglobulin-like fold [G3DSA:2.60.40.10] (1-87)
  IPR040853 RapA2, cadherin-like domain [PF17803] (1-69)

Organism: Vibrio anguillarum (NCBI:txid55601)

Secondary structure (DSSP, 8-state):
--------PPPPEEEES--------SS--EEEEEEEEE-SSS-SS----EEEE-SSEEEEE-TTSEEEEEESS--TTPPTT-----------

Sequence (92 aa):
VKVTINGTNDAATIAGDTAVVADETDAALTLSGTLSSEDVDNTDNRFTAKTIEGTNGTFSIDANGAWTFVANSAFNEMNVGDSKVESFTVTS

Radius of gyration: 18.23 Å; chains: 1; bounding box: 42×24×65 Å

Foldseek 3Di:
DDDDDDDDWDAKDKDWPQDDDDDFDQFWDKDKIFMWIDTPPDDTQQWDWDWDQDPQFIWTADRRRIIMTTGPGSPVVDDVPDDDDDHDDIGD

pLDDT: mean 93.64, std 7.1, range [56.25, 98.62]